Protein AF-A0A960T4T6-F1 (afdb_monomer)

Secondary structure (DSSP, 8-state):
--TTS---SSSS---TT-S---TTS--SSSSSSEEEEEEE-PPPTT-----TT-STT-EEEES--TTS-TTTT-TT--EEE-TT---TTEEE-------

Mean predicted aligned error: 2.86 Å

Structure (mmCIF, N/CA/C/O backbone):
data_AF-A0A960T4T6-F1
#
_entry.id   AF-A0A960T4T6-F1
#
loop_
_atom_site.group_PDB
_atom_site.id
_atom_site.type_symbol
_atom_site.label_atom_id
_atom_site.label_alt_id
_atom_site.label_comp_id
_atom_site.label_asym_id
_atom_site.label_entity_id
_atom_site.label_seq_id
_atom_site.pdbx_PDB_ins_code
_atom_site.Cartn_x
_atom_site.Cartn_y
_atom_site.Cartn_z
_atom_site.occupancy
_atom_site.B_iso_or_equiv
_atom_site.auth_seq_id
_atom_site.auth_comp_id
_atom_site.auth_asym_id
_atom_site.auth_atom_id
_atom_site.pdbx_PDB_model_num
ATOM 1 N N . ILE A 1 1 ? 13.904 -8.651 3.480 1.00 76.19 1 ILE A N 1
ATOM 2 C CA . ILE A 1 1 ? 13.275 -8.830 2.147 1.00 76.19 1 ILE A CA 1
ATOM 3 C C . ILE A 1 1 ? 14.360 -8.603 1.109 1.00 76.19 1 ILE A C 1
ATOM 5 O O . ILE A 1 1 ? 15.182 -7.726 1.325 1.00 76.19 1 ILE A O 1
ATOM 9 N N . SER A 1 2 ? 14.441 -9.445 0.081 1.00 86.69 2 SER A N 1
ATOM 10 C CA . SER A 1 2 ? 15.518 -9.408 -0.919 1.00 86.69 2 SER A CA 1
ATOM 11 C C . SER A 1 2 ? 15.105 -8.589 -2.145 1.00 86.69 2 SER A C 1
ATOM 13 O O . SER A 1 2 ? 13.958 -8.696 -2.574 1.00 86.69 2 SER A O 1
ATOM 15 N N . ARG A 1 3 ? 16.044 -7.843 -2.749 1.00 88.44 3 ARG A N 1
ATOM 16 C CA . ARG A 1 3 ? 15.837 -7.111 -4.019 1.00 88.44 3 ARG A CA 1
ATOM 17 C C . ARG A 1 3 ? 15.594 -8.030 -5.223 1.00 88.44 3 ARG A C 1
ATOM 19 O O . ARG A 1 3 ? 15.178 -7.551 -6.266 1.00 88.44 3 ARG A O 1
ATOM 26 N N . TYR A 1 4 ? 15.810 -9.338 -5.073 1.00 92.56 4 TYR A N 1
ATOM 27 C CA . TYR A 1 4 ? 15.409 -10.339 -6.069 1.00 92.56 4 TYR A CA 1
ATOM 28 C C . TYR A 1 4 ? 13.893 -10.573 -6.127 1.00 92.56 4 TYR A C 1
ATOM 30 O O . TYR A 1 4 ? 13.420 -11.193 -7.071 1.00 92.56 4 TYR A O 1
ATOM 38 N N . HIS A 1 5 ? 13.133 -10.098 -5.136 1.00 94.06 5 HIS A N 1
ATOM 39 C CA . HIS A 1 5 ? 11.687 -10.325 -5.051 1.00 94.06 5 HIS A CA 1
ATOM 40 C C . HIS A 1 5 ? 10.848 -9.050 -5.203 1.00 94.06 5 HIS A C 1
ATOM 42 O O . HIS A 1 5 ? 9.628 -9.155 -5.245 1.00 94.06 5 HIS A O 1
ATOM 48 N N . ALA A 1 6 ? 11.467 -7.865 -5.230 1.00 97.00 6 ALA A N 1
ATOM 49 C CA . ALA A 1 6 ? 10.760 -6.587 -5.314 1.00 97.00 6 ALA A CA 1
ATOM 50 C C . ALA A 1 6 ? 11.696 -5.406 -5.596 1.00 97.00 6 ALA A C 1
ATOM 52 O O . ALA A 1 6 ? 12.853 -5.404 -5.155 1.00 97.00 6 ALA A O 1
ATOM 53 N N . ASN A 1 7 ? 11.155 -4.339 -6.198 1.00 96.88 7 ASN A N 1
ATOM 54 C CA . ASN A 1 7 ? 11.783 -3.018 -6.207 1.00 96.88 7 ASN A CA 1
ATOM 55 C C . ASN A 1 7 ? 11.330 -2.177 -4.998 1.00 96.88 7 ASN A C 1
ATOM 57 O O . ASN A 1 7 ? 10.154 -1.878 -4.811 1.00 96.88 7 ASN A O 1
ATOM 61 N N . TYR A 1 8 ? 12.300 -1.745 -4.201 1.00 96.44 8 TYR A N 1
ATOM 62 C CA . TYR A 1 8 ? 12.178 -0.784 -3.100 1.00 96.44 8 TYR A CA 1
ATOM 63 C C . TYR A 1 8 ? 13.474 0.035 -3.051 1.00 96.44 8 TYR A C 1
ATOM 65 O O . TYR A 1 8 ? 14.474 -0.402 -3.622 1.00 96.44 8 TYR A O 1
ATOM 73 N N . ALA A 1 9 ? 13.500 1.201 -2.408 1.00 96.50 9 ALA A N 1
ATOM 74 C CA . ALA A 1 9 ? 14.624 2.145 -2.431 1.00 96.50 9 ALA A CA 1
ATOM 75 C C . ALA A 1 9 ? 15.235 2.259 -3.845 1.00 96.50 9 ALA A C 1
ATOM 77 O O . ALA A 1 9 ? 16.388 1.880 -4.082 1.00 96.50 9 ALA A O 1
ATOM 78 N N . SER A 1 10 ? 14.378 2.652 -4.782 1.00 95.94 10 SER A N 1
ATOM 79 C CA . SER A 1 10 ? 14.582 2.774 -6.224 1.00 95.94 10 SER A CA 1
ATOM 80 C C . SER A 1 10 ? 14.054 4.141 -6.696 1.00 95.94 10 SER A C 1
ATOM 82 O O . SER A 1 10 ? 13.661 4.970 -5.878 1.00 95.94 10 SER A O 1
ATOM 84 N N . THR A 1 11 ? 14.061 4.400 -8.003 1.00 96.19 11 THR A N 1
ATOM 85 C CA . THR A 1 11 ? 13.678 5.694 -8.602 1.00 96.19 11 THR A CA 1
ATOM 86 C C . THR A 1 11 ? 12.327 5.674 -9.315 1.00 96.19 11 THR A C 1
ATOM 88 O O . THR A 1 11 ? 11.855 6.724 -9.744 1.00 96.19 11 THR A O 1
ATOM 91 N N . GLY A 1 12 ? 11.694 4.507 -9.443 1.00 97.75 12 GLY A N 1
ATOM 92 C CA . GLY A 1 12 ? 10.402 4.380 -10.102 1.00 97.75 12 GLY A CA 1
ATOM 93 C C . GLY A 1 12 ? 9.808 2.982 -10.009 1.00 97.75 12 GLY A C 1
ATOM 94 O O . GLY A 1 12 ? 10.385 2.064 -9.413 1.00 97.75 12 GLY A O 1
ATOM 95 N N . THR A 1 13 ? 8.632 2.837 -10.610 1.00 98.38 13 THR A N 1
ATOM 96 C CA . THR A 1 13 ? 7.964 1.548 -10.778 1.00 98.38 13 THR A CA 1
ATOM 97 C C . THR A 1 13 ? 8.744 0.640 -11.726 1.00 98.38 13 THR A C 1
ATOM 99 O O . THR A 1 13 ? 9.594 1.080 -12.503 1.00 98.38 13 THR A O 1
ATOM 102 N N . THR A 1 14 ? 8.446 -0.652 -11.659 1.00 98.19 14 THR A N 1
ATOM 103 C CA . THR A 1 14 ? 8.878 -1.630 -12.666 1.00 98.19 14 THR A CA 1
ATOM 104 C C . THR A 1 14 ? 7.660 -2.142 -13.429 1.00 98.19 14 THR A C 1
ATOM 106 O O . THR A 1 14 ? 6.520 -1.909 -13.013 1.00 98.19 14 THR A O 1
ATOM 109 N N . ALA A 1 15 ? 7.884 -2.812 -14.563 1.00 98.38 15 ALA A N 1
ATOM 110 C CA . ALA A 1 15 ? 6.809 -3.522 -15.248 1.00 98.38 15 ALA A CA 1
ATOM 111 C C . ALA A 1 15 ? 6.170 -4.545 -14.293 1.00 98.38 15 ALA A C 1
ATOM 113 O O . ALA A 1 15 ? 6.869 -5.170 -13.496 1.00 98.38 15 ALA A O 1
ATOM 114 N N . VAL A 1 16 ? 4.850 -4.715 -14.373 1.00 98.06 16 VAL A N 1
ATOM 115 C CA . VAL A 1 16 ? 4.149 -5.716 -13.556 1.00 98.06 16 VAL A CA 1
ATOM 116 C C . VAL A 1 16 ? 4.729 -7.107 -13.808 1.00 98.06 16 VAL A C 1
ATOM 118 O O . VAL A 1 16 ? 5.074 -7.441 -14.943 1.00 98.06 16 VAL A O 1
ATOM 121 N N . MET A 1 17 ? 4.832 -7.913 -12.750 1.00 97.94 17 MET A N 1
ATOM 122 C CA . MET A 1 17 ? 5.413 -9.262 -12.787 1.00 97.94 17 MET A CA 1
ATOM 123 C C . MET A 1 17 ? 6.906 -9.309 -13.166 1.00 97.94 17 MET A C 1
ATOM 125 O O . MET A 1 17 ? 7.406 -10.361 -13.561 1.00 97.94 17 MET A O 1
ATOM 129 N N . ALA A 1 18 ? 7.648 -8.205 -13.009 1.00 98.00 18 ALA A N 1
ATOM 130 C CA . ALA A 1 18 ? 9.106 -8.196 -13.192 1.00 98.00 18 ALA A CA 1
ATOM 131 C C . ALA A 1 18 ? 9.852 -9.065 -12.160 1.00 98.00 18 ALA A C 1
ATOM 133 O O . ALA A 1 18 ? 10.998 -9.455 -12.388 1.00 98.00 18 ALA A O 1
ATOM 134 N N . TYR A 1 19 ? 9.205 -9.369 -11.033 1.00 97.25 19 TYR A N 1
ATOM 135 C CA . TYR A 1 19 ? 9.733 -10.206 -9.961 1.00 97.25 19 TYR A CA 1
ATOM 136 C C . TYR A 1 19 ? 8.938 -11.516 -9.820 1.00 97.25 19 TYR A C 1
ATOM 138 O O . TYR A 1 19 ? 7.754 -11.557 -10.180 1.00 97.25 19 TYR A O 1
ATOM 146 N N . PRO A 1 20 ? 9.556 -12.588 -9.279 1.00 97.88 20 PRO A N 1
ATOM 147 C CA . PRO A 1 20 ? 8.883 -13.869 -9.076 1.00 97.88 20 PRO A CA 1
ATOM 148 C C . PRO A 1 20 ? 7.615 -13.750 -8.222 1.00 97.88 20 PRO A C 1
ATOM 150 O O . PRO A 1 20 ? 7.562 -12.964 -7.275 1.00 97.88 20 PRO A O 1
ATOM 153 N N . ALA A 1 21 ? 6.616 -14.577 -8.528 1.00 98.06 21 ALA A N 1
ATOM 154 C CA . ALA A 1 21 ? 5.421 -14.701 -7.703 1.00 98.06 21 ALA A CA 1
ATOM 155 C C . ALA A 1 21 ? 5.736 -15.296 -6.322 1.00 98.06 21 ALA A C 1
ATOM 157 O O . ALA A 1 21 ? 6.693 -16.057 -6.150 1.00 98.06 21 ALA A O 1
ATOM 158 N N . ASN A 1 22 ? 4.876 -15.011 -5.343 1.00 95.56 22 ASN A N 1
ATOM 159 C CA . ASN A 1 22 ? 4.855 -15.759 -4.088 1.00 95.56 22 ASN A CA 1
ATOM 160 C C . ASN A 1 22 ? 4.260 -17.175 -4.281 1.00 95.56 22 ASN A C 1
ATOM 162 O O . ASN A 1 22 ? 3.818 -17.547 -5.367 1.00 95.56 22 ASN A O 1
ATOM 166 N N . SER A 1 23 ? 4.198 -17.967 -3.206 1.00 97.00 23 SER A N 1
ATOM 167 C CA . SER A 1 23 ? 3.664 -19.342 -3.232 1.00 97.00 23 SER A CA 1
ATOM 168 C C . SER A 1 23 ? 2.185 -19.457 -3.627 1.00 97.00 23 SER A C 1
ATOM 170 O O . SER A 1 23 ? 1.713 -20.563 -3.872 1.00 97.00 23 SER A O 1
ATOM 172 N N . GLN A 1 24 ? 1.452 -18.343 -3.695 1.00 96.81 24 GLN A N 1
ATOM 173 C CA . GLN A 1 24 ? 0.057 -18.277 -4.136 1.00 96.81 24 GLN A CA 1
ATOM 174 C C . GLN A 1 24 ? -0.083 -17.777 -5.583 1.00 96.81 24 GLN A C 1
ATOM 176 O O . GLN A 1 24 ? -1.197 -17.516 -6.030 1.00 96.81 24 GLN A O 1
ATOM 181 N N . GLY A 1 25 ? 1.024 -17.608 -6.316 1.00 97.62 25 GLY A N 1
ATOM 182 C CA . GLY A 1 25 ? 1.000 -17.094 -7.687 1.00 97.62 25 GLY A CA 1
ATOM 183 C C . GLY A 1 25 ? 0.774 -15.581 -7.782 1.00 97.62 25 GLY A C 1
ATOM 184 O O . GLY A 1 25 ? 0.461 -15.079 -8.858 1.00 97.62 25 GLY A O 1
ATOM 185 N N . LEU A 1 26 ? 0.922 -14.837 -6.679 1.00 97.50 26 LEU A N 1
ATOM 186 C CA . LEU A 1 26 ? 0.735 -13.386 -6.663 1.00 97.50 26 LEU A CA 1
ATOM 187 C C . LEU A 1 26 ? 2.066 -12.658 -6.868 1.00 97.50 26 LEU A C 1
ATOM 189 O O . LEU A 1 26 ? 3.035 -12.905 -6.145 1.00 97.50 26 LEU A O 1
ATOM 193 N N . HIS A 1 27 ? 2.082 -11.721 -7.813 1.00 98.06 27 HIS A N 1
ATOM 194 C CA . HIS A 1 27 ? 3.209 -10.831 -8.091 1.00 98.06 27 HIS A CA 1
ATOM 195 C C . HIS A 1 27 ? 3.019 -9.459 -7.441 1.00 98.06 27 HIS A C 1
ATOM 197 O O . HIS A 1 27 ? 1.888 -9.036 -7.182 1.00 98.06 27 HIS A O 1
ATOM 203 N N . ASP A 1 28 ? 4.137 -8.764 -7.217 1.00 97.62 28 ASP A N 1
ATOM 204 C CA . ASP A 1 28 ? 4.183 -7.367 -6.765 1.00 97.62 28 ASP A CA 1
ATOM 205 C C . ASP A 1 28 ? 3.447 -7.112 -5.435 1.00 97.62 28 ASP A C 1
ATOM 207 O O . ASP A 1 28 ? 3.059 -5.994 -5.130 1.00 97.62 28 ASP A O 1
ATOM 211 N N . MET A 1 29 ? 3.291 -8.148 -4.599 1.00 97.31 29 MET A N 1
ATOM 212 C CA . MET A 1 29 ? 2.699 -8.026 -3.254 1.00 97.31 29 MET A CA 1
ATOM 213 C C . MET A 1 29 ? 3.592 -7.246 -2.275 1.00 97.31 29 MET A C 1
ATOM 215 O O . MET A 1 29 ? 3.174 -6.939 -1.155 1.00 97.31 29 MET A O 1
ATOM 219 N N . ILE A 1 30 ? 4.840 -6.991 -2.674 1.00 97.12 30 ILE A N 1
ATOM 220 C CA . ILE A 1 30 ? 5.818 -6.182 -1.962 1.00 97.12 30 ILE A CA 1
ATOM 221 C C . ILE A 1 30 ? 6.569 -5.277 -2.946 1.00 97.12 30 ILE A C 1
ATOM 223 O O . ILE A 1 30 ? 6.933 -5.714 -4.035 1.00 97.12 30 ILE A O 1
ATOM 227 N N . GLY A 1 31 ? 6.859 -4.040 -2.544 1.00 97.69 31 GLY A N 1
ATOM 228 C CA . GLY A 1 31 ? 7.506 -3.050 -3.405 1.00 97.69 31 GLY A CA 1
ATOM 229 C C . GLY A 1 31 ? 6.583 -2.520 -4.502 1.00 97.69 31 GLY A C 1
ATOM 230 O O . GLY A 1 31 ? 5.370 -2.519 -4.355 1.00 97.69 31 GLY A O 1
ATOM 231 N N . ASN A 1 32 ? 7.172 -2.024 -5.589 1.00 98.38 32 ASN A N 1
ATOM 232 C CA . ASN A 1 32 ? 6.490 -1.345 -6.690 1.00 98.38 32 ASN A CA 1
ATOM 233 C C . ASN A 1 32 ? 5.625 -0.165 -6.217 1.00 98.38 32 ASN A C 1
ATOM 235 O O . ASN A 1 32 ? 6.148 0.940 -6.085 1.00 98.38 32 ASN A O 1
ATOM 239 N N . VAL A 1 33 ? 4.356 -0.371 -5.882 1.00 98.56 33 VAL A N 1
ATOM 240 C CA . VAL A 1 33 ? 3.474 0.665 -5.330 1.00 98.56 33 VAL A CA 1
ATOM 241 C C . VAL A 1 33 ? 2.772 0.162 -4.079 1.00 98.56 33 VAL A C 1
ATOM 243 O O . VAL A 1 33 ? 2.449 -1.014 -3.960 1.00 98.56 33 VAL A O 1
ATOM 246 N N . TRP A 1 34 ? 2.464 1.086 -3.174 1.00 98.56 34 TRP A N 1
ATOM 247 C CA . TRP A 1 34 ? 1.530 0.822 -2.093 1.00 98.56 34 TRP A CA 1
ATOM 248 C C . TRP A 1 34 ? 0.167 0.502 -2.701 1.00 98.56 34 TRP A C 1
ATOM 250 O O . TRP A 1 34 ? -0.285 1.221 -3.588 1.00 98.56 34 TRP A O 1
ATOM 260 N N . GLU A 1 35 ? -0.518 -0.517 -2.201 1.00 98.44 35 GLU A N 1
ATOM 261 C CA . GLU A 1 35 ? -1.853 -0.877 -2.681 1.00 98.44 35 GLU A CA 1
ATOM 262 C C . GLU A 1 35 ? -2.920 -0.416 -1.683 1.00 98.44 35 GLU A C 1
ATOM 264 O O . GLU A 1 35 ? -2.845 -0.733 -0.488 1.00 98.44 35 GLU A O 1
ATOM 269 N N . TRP A 1 36 ? -3.907 0.346 -2.168 1.00 98.31 36 TRP A N 1
ATOM 270 C CA . TRP A 1 36 ? -5.101 0.709 -1.403 1.00 98.31 36 TRP A CA 1
ATOM 271 C C . TRP A 1 36 ? -5.876 -0.516 -0.920 1.00 98.31 36 TRP A C 1
ATOM 273 O O . TRP A 1 36 ? -6.023 -1.505 -1.635 1.00 98.31 36 TRP A O 1
ATOM 283 N N . THR A 1 37 ? -6.434 -0.407 0.285 1.00 98.19 37 THR A N 1
ATOM 284 C CA . THR A 1 37 ? -7.409 -1.357 0.829 1.00 98.19 37 THR A CA 1
ATOM 285 C C . THR A 1 37 ? -8.644 -0.606 1.311 1.00 98.19 37 THR A C 1
ATOM 287 O O . THR A 1 37 ? -8.560 0.567 1.680 1.00 98.19 37 THR A O 1
ATOM 290 N N . ASP A 1 38 ? -9.777 -1.299 1.401 1.00 96.94 38 ASP A N 1
ATOM 291 C CA . ASP A 1 38 ? -11.000 -0.733 1.978 1.00 96.94 38 ASP A CA 1
ATOM 292 C C . ASP A 1 38 ? -10.977 -0.705 3.522 1.00 96.94 38 ASP A C 1
ATOM 294 O O . ASP A 1 38 ? -11.946 -0.359 4.181 1.00 96.94 38 ASP A O 1
ATOM 298 N N . SER A 1 39 ? -9.864 -1.038 4.177 1.00 97.94 39 SER A N 1
ATOM 299 C CA . SER A 1 39 ? -9.795 -0.962 5.641 1.00 97.94 39 SER A CA 1
ATOM 300 C C . SER A 1 39 ? -9.480 0.456 6.117 1.00 97.94 39 SER A C 1
ATOM 302 O O . SER A 1 39 ? -8.500 1.064 5.684 1.00 97.94 39 SER A O 1
ATOM 304 N N . TRP A 1 40 ? -10.249 0.968 7.080 1.00 98.25 40 TRP A N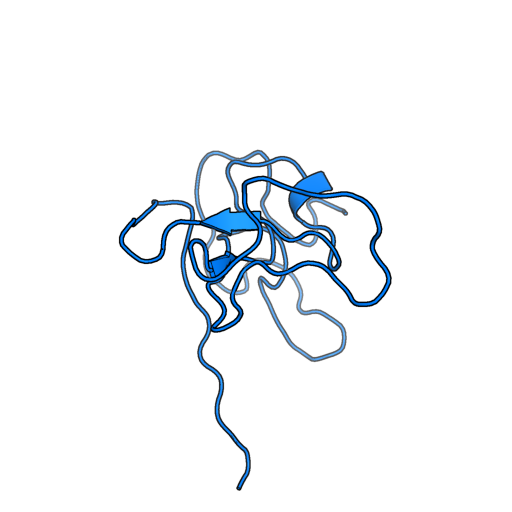 1
ATOM 305 C CA . TRP A 1 40 ? -9.834 2.131 7.869 1.00 98.25 40 TRP A CA 1
ATOM 306 C C . TRP A 1 40 ? -8.588 1.806 8.706 1.00 98.25 40 TRP A C 1
ATOM 308 O O . TRP A 1 40 ? -8.367 0.669 9.143 1.00 98.25 40 TRP A O 1
ATOM 318 N N . TYR A 1 41 ? -7.743 2.806 8.950 1.00 98.19 41 TYR A N 1
ATOM 319 C CA . TYR A 1 41 ? -6.567 2.662 9.797 1.00 98.19 41 TYR A CA 1
ATOM 320 C C . TYR A 1 41 ? -6.988 2.648 11.269 1.00 98.19 41 TYR A C 1
ATOM 322 O O . TYR A 1 41 ? -6.963 3.656 11.962 1.00 98.19 41 TYR A O 1
ATOM 330 N N . LEU A 1 42 ? -7.411 1.481 11.750 1.00 97.62 42 LEU A N 1
ATOM 331 C CA . LEU A 1 42 ? -7.799 1.255 13.144 1.00 97.62 42 LEU A CA 1
ATOM 332 C C . LEU A 1 42 ? -6.704 0.513 13.921 1.00 97.62 42 LEU A C 1
ATOM 334 O O . LEU A 1 42 ? -5.812 -0.114 13.325 1.00 97.62 42 LEU A O 1
ATOM 338 N N . SER A 1 43 ? -6.777 0.575 15.252 1.00 97.00 43 SER A N 1
ATOM 339 C CA . SER A 1 43 ? -5.946 -0.248 16.130 1.00 97.00 43 SER A CA 1
ATOM 340 C C . SER A 1 43 ? -6.297 -1.727 15.960 1.00 97.00 43 SER A C 1
ATOM 342 O O . SER A 1 43 ? -7.435 -2.090 15.670 1.00 97.00 43 SER A O 1
ATOM 344 N N . TYR A 1 44 ? -5.307 -2.601 16.137 1.00 95.06 44 TYR A N 1
ATOM 345 C CA . TYR A 1 44 ? -5.596 -4.023 16.288 1.00 95.06 44 TYR A CA 1
ATOM 346 C C . TYR A 1 44 ? -6.266 -4.290 17.646 1.00 95.06 44 TYR A C 1
ATOM 348 O O . TYR A 1 44 ? -5.958 -3.578 18.611 1.00 95.06 44 TYR A O 1
ATOM 356 N N . PRO A 1 45 ? -7.127 -5.320 17.751 1.00 95.75 45 PRO A N 1
ATOM 357 C CA . PRO A 1 45 ? -7.709 -5.731 19.024 1.00 95.75 45 PRO A CA 1
ATOM 358 C C . PRO A 1 45 ? -6.637 -5.927 20.102 1.00 95.75 45 PRO A C 1
ATOM 360 O O . PRO A 1 45 ? -5.616 -6.571 19.864 1.00 95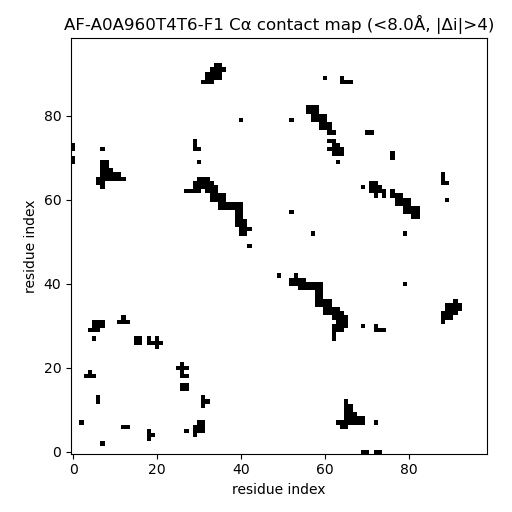.75 45 PRO A O 1
ATOM 363 N N . GLY A 1 46 ? -6.856 -5.340 21.279 1.00 95.56 46 GLY A N 1
ATOM 364 C CA . GLY A 1 46 ? -5.936 -5.441 22.415 1.00 95.56 46 GLY A CA 1
ATOM 365 C C . GLY A 1 46 ? -4.686 -4.556 22.344 1.00 95.56 46 GLY A C 1
ATOM 366 O O . GLY A 1 46 ? -3.869 -4.626 23.256 1.00 95.56 46 GLY A O 1
ATOM 367 N N . ASN A 1 47 ? -4.511 -3.710 21.319 1.00 94.94 47 ASN A N 1
ATOM 368 C CA . ASN A 1 47 ? -3.401 -2.754 21.288 1.00 94.94 47 ASN A CA 1
ATOM 369 C C . ASN A 1 47 ? -3.657 -1.586 22.267 1.00 94.94 47 ASN A C 1
ATOM 371 O O . ASN A 1 47 ? -4.560 -0.786 22.011 1.00 94.94 47 ASN A O 1
ATOM 375 N N . PRO A 1 48 ? -2.855 -1.426 23.339 1.00 94.00 48 PRO A N 1
ATOM 376 C CA . PRO A 1 48 ? -3.065 -0.364 24.321 1.00 94.00 48 PRO A CA 1
ATOM 377 C C . PRO A 1 48 ? -2.484 0.986 23.878 1.00 94.00 48 PRO A C 1
ATOM 379 O O . PRO A 1 48 ? -2.720 2.001 24.529 1.00 94.00 48 PRO A O 1
ATOM 382 N N . LYS A 1 49 ? -1.675 1.016 22.810 1.00 95.50 49 LYS A N 1
ATOM 383 C CA . LYS A 1 49 ? -0.966 2.224 22.380 1.00 95.50 49 LYS A CA 1
ATOM 384 C C . LYS A 1 49 ? -1.873 3.069 21.485 1.00 95.50 49 LYS A C 1
ATOM 386 O O . LYS A 1 49 ? -2.231 2.590 20.407 1.00 95.50 49 LYS A O 1
ATOM 391 N N . PRO A 1 50 ? -2.213 4.312 21.865 1.00 93.88 50 PRO A N 1
ATOM 392 C CA . PRO A 1 50 ? -2.990 5.193 21.006 1.00 93.88 50 PRO A CA 1
ATOM 393 C C . PRO A 1 50 ? -2.154 5.677 19.815 1.00 93.88 50 PRO A C 1
ATOM 395 O O . PRO A 1 50 ? -0.925 5.722 19.860 1.00 93.88 50 PRO A O 1
ATOM 398 N N . SER A 1 51 ? -2.835 6.083 18.747 1.00 94.94 51 SER A N 1
ATOM 399 C CA . SER A 1 51 ? -2.232 6.776 17.610 1.00 94.94 51 SER A CA 1
ATOM 400 C C . SER A 1 51 ? -3.183 7.869 17.133 1.00 94.94 51 SER A C 1
ATOM 402 O O . SER A 1 51 ? -4.378 7.597 17.004 1.00 94.94 51 SER A O 1
ATOM 404 N N . PRO A 1 52 ? -2.688 9.077 16.808 1.00 95.00 52 PRO A N 1
ATOM 405 C CA . PRO A 1 52 ? -3.524 10.130 16.229 1.00 95.00 52 PRO A CA 1
ATOM 406 C C . PRO A 1 52 ? -4.066 9.767 14.837 1.00 95.00 52 PRO A C 1
ATOM 408 O O . PRO A 1 52 ? -5.003 10.404 14.357 1.00 95.00 52 PRO A O 1
ATOM 411 N N . HIS A 1 53 ? -3.491 8.748 14.188 1.00 95.06 53 HIS A N 1
ATOM 412 C CA . HIS A 1 53 ? -3.953 8.246 12.897 1.00 95.06 53 HIS A CA 1
ATOM 413 C C . HIS A 1 53 ? -5.094 7.233 13.019 1.00 95.06 53 HIS A C 1
ATOM 415 O O . HIS A 1 53 ? -5.702 6.911 12.002 1.00 95.06 53 HIS A O 1
ATOM 421 N N . PHE A 1 54 ? -5.392 6.727 14.225 1.00 97.12 54 PHE A N 1
ATOM 422 C CA . PHE A 1 54 ? -6.506 5.800 14.397 1.00 97.12 54 PHE A CA 1
ATOM 423 C C . PHE A 1 54 ? 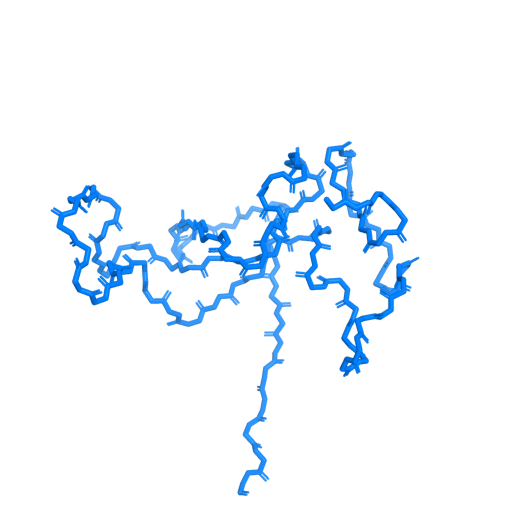-7.863 6.483 14.204 1.00 97.12 54 PHE A C 1
ATOM 425 O O . PH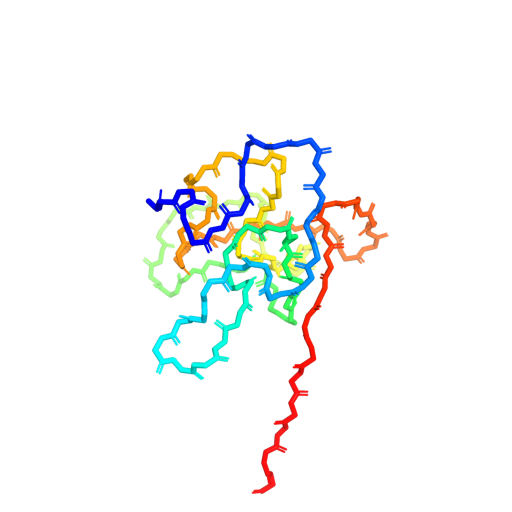E A 1 54 ? -8.077 7.619 14.632 1.00 97.12 54 PHE A O 1
ATOM 432 N N . GLY A 1 55 ? -8.781 5.753 13.570 1.00 96.44 55 GLY A N 1
ATOM 433 C CA . GLY A 1 55 ? -10.152 6.173 13.282 1.00 96.44 55 GLY A CA 1
ATOM 434 C C . GLY A 1 55 ? -10.464 6.163 11.786 1.00 96.44 55 GLY A C 1
ATOM 435 O O . GLY A 1 55 ? -9.634 5.794 10.955 1.00 96.44 55 GLY A O 1
ATOM 436 N N . GLU A 1 56 ? -11.665 6.608 11.433 1.00 97.31 56 GLU A N 1
ATOM 437 C CA . GLU A 1 56 ? -12.155 6.669 10.048 1.00 97.31 56 GLU A CA 1
ATOM 438 C C . GLU A 1 56 ? -11.659 7.929 9.322 1.00 97.31 56 GLU A C 1
ATOM 440 O O . GLU A 1 56 ? -12.428 8.738 8.816 1.00 97.31 56 GLU A O 1
ATOM 445 N N . LYS A 1 57 ? -10.340 8.144 9.352 1.00 97.00 57 LYS A N 1
ATOM 446 C CA . LYS A 1 57 ? -9.669 9.321 8.763 1.00 97.00 57 LYS A CA 1
ATOM 447 C C . LYS A 1 57 ? -8.688 8.948 7.658 1.00 97.00 57 LYS A C 1
ATOM 449 O O . LYS A 1 57 ? -8.481 9.707 6.720 1.00 97.00 57 LYS A O 1
ATOM 454 N N . TYR A 1 58 ? -8.059 7.784 7.791 1.00 98.31 58 TYR A N 1
ATOM 455 C CA . TYR A 1 58 ? -7.051 7.280 6.868 1.00 98.31 58 TYR A CA 1
ATOM 456 C C . TYR A 1 58 ? -7.418 5.862 6.462 1.00 98.31 58 TYR A C 1
ATOM 458 O O . TYR A 1 58 ? -7.816 5.062 7.311 1.00 98.31 58 TYR A O 1
ATOM 466 N N . ARG A 1 59 ? -7.247 5.523 5.187 1.00 98.19 59 ARG A N 1
ATOM 467 C CA . ARG A 1 59 ? -7.346 4.138 4.719 1.00 98.19 59 ARG A CA 1
ATOM 468 C C . ARG A 1 59 ? -5.974 3.479 4.771 1.00 98.19 59 ARG A C 1
ATOM 470 O O . ARG A 1 59 ? -4.932 4.129 4.643 1.00 98.19 59 ARG A O 1
ATOM 477 N N . VAL A 1 60 ? -5.982 2.175 5.011 1.00 98.38 60 VAL A N 1
ATOM 478 C CA . VAL A 1 60 ? -4.777 1.354 5.059 1.00 98.38 60 VAL A CA 1
ATOM 479 C C . VAL A 1 60 ? -4.247 1.165 3.637 1.00 98.38 60 VAL A C 1
ATOM 481 O O . VAL A 1 60 ? -4.999 0.764 2.746 1.00 98.38 60 VAL A O 1
ATOM 484 N N . VAL A 1 61 ? -2.941 1.370 3.455 1.00 98.31 61 VAL A N 1
ATOM 485 C CA . VAL A 1 61 ? -2.205 0.911 2.266 1.00 98.31 61 VAL A CA 1
ATOM 486 C C . VAL A 1 61 ? -1.137 -0.116 2.654 1.00 98.31 61 VAL A C 1
ATOM 488 O O . VAL A 1 61 ? -0.613 -0.094 3.779 1.00 98.31 61 VAL A O 1
ATOM 491 N N . ARG A 1 62 ? -0.851 -1.064 1.754 1.00 98.44 62 ARG A N 1
ATOM 492 C CA . ARG A 1 62 ? -0.011 -2.252 2.027 1.00 98.44 62 ARG A CA 1
ATOM 493 C C . ARG A 1 62 ? 1.036 -2.487 0.935 1.00 98.44 62 ARG A C 1
ATOM 495 O O . ARG A 1 62 ? 0.933 -1.915 -0.140 1.00 98.44 62 ARG A O 1
ATOM 502 N N . GLY A 1 63 ? 2.046 -3.305 1.237 1.00 97.75 63 GLY A N 1
ATOM 503 C CA . GLY A 1 63 ? 3.040 -3.790 0.266 1.00 97.75 63 GLY A CA 1
ATOM 504 C C . GLY A 1 63 ? 4.354 -3.001 0.199 1.00 97.75 63 GLY A C 1
ATOM 505 O O . GLY A 1 63 ? 5.388 -3.568 -0.138 1.00 97.75 63 GLY A O 1
ATOM 506 N N . GLY A 1 64 ? 4.381 -1.734 0.605 1.00 98.00 64 GLY A N 1
ATOM 507 C CA . GLY A 1 64 ? 5.533 -0.866 0.348 1.00 98.00 64 GLY A CA 1
ATOM 508 C C . GLY A 1 64 ? 5.464 -0.254 -1.047 1.00 98.00 64 GLY A C 1
ATOM 509 O O . GLY A 1 64 ? 4.574 -0.567 -1.818 1.00 98.00 64 GLY A O 1
ATOM 510 N N . ALA A 1 65 ? 6.401 0.631 -1.377 1.00 98.12 65 ALA A N 1
ATOM 511 C CA . ALA A 1 65 ? 6.531 1.166 -2.729 1.00 98.12 65 ALA A CA 1
ATOM 512 C C . ALA A 1 65 ? 7.999 1.400 -3.075 1.00 98.12 65 ALA A C 1
ATOM 514 O O . ALA A 1 65 ? 8.856 1.448 -2.189 1.00 98.12 65 ALA A O 1
ATOM 515 N N . TRP A 1 66 ? 8.267 1.615 -4.360 1.00 97.94 66 TRP A N 1
ATOM 516 C CA . TRP A 1 66 ? 9.600 1.766 -4.934 1.00 97.94 66 TRP A CA 1
ATOM 517 C C . TRP A 1 66 ? 10.467 2.815 -4.232 1.00 97.94 66 TRP A C 1
ATOM 519 O O . TRP A 1 66 ? 11.679 2.650 -4.168 1.00 97.94 66 TRP A O 1
ATOM 529 N N . MET A 1 67 ? 9.863 3.871 -3.682 1.00 97.81 67 MET A N 1
ATOM 530 C CA . MET A 1 67 ? 10.576 4.978 -3.035 1.00 97.81 67 MET A CA 1
ATOM 531 C C . MET A 1 67 ? 11.074 4.638 -1.621 1.00 97.81 67 MET A C 1
ATOM 533 O O . MET A 1 67 ? 12.029 5.243 -1.141 1.00 97.81 67 MET A O 1
ATOM 537 N N . TYR A 1 68 ? 10.442 3.680 -0.943 1.00 96.56 68 TYR A N 1
ATOM 538 C CA . TYR A 1 68 ? 10.695 3.383 0.469 1.00 96.56 68 TYR A CA 1
ATOM 539 C C . TYR A 1 68 ? 11.670 2.225 0.626 1.00 96.56 68 TYR A C 1
ATOM 541 O O . TYR A 1 68 ? 11.825 1.414 -0.279 1.00 96.56 68 TYR A O 1
ATOM 549 N N . ASP A 1 69 ? 12.329 2.114 1.776 1.00 96.06 69 ASP A N 1
ATOM 550 C CA . ASP A 1 69 ? 13.199 0.973 2.052 1.00 96.06 69 ASP A CA 1
ATOM 551 C C . ASP A 1 69 ? 12.422 -0.350 2.241 1.00 96.06 69 ASP A C 1
ATOM 553 O O . ASP A 1 69 ? 11.193 -0.402 2.343 1.00 96.06 69 ASP A O 1
ATOM 557 N N . GLY A 1 70 ? 13.167 -1.452 2.337 1.00 95.44 70 GLY A N 1
ATOM 558 C CA . GLY A 1 70 ? 12.593 -2.788 2.490 1.00 95.44 70 GLY A CA 1
ATOM 559 C C . GLY A 1 70 ? 11.858 -3.031 3.815 1.00 95.44 70 GLY A C 1
ATOM 560 O O . GLY A 1 70 ? 11.175 -4.048 3.927 1.00 95.44 70 GLY A O 1
ATOM 561 N N . SER A 1 71 ? 11.960 -2.149 4.818 1.00 96.31 71 SER A N 1
ATOM 562 C CA . SER A 1 71 ? 11.223 -2.308 6.083 1.00 96.31 71 SER A CA 1
ATOM 563 C C . SER A 1 71 ? 9.719 -2.076 5.903 1.00 96.31 71 SER A C 1
ATOM 565 O O . SER A 1 71 ? 8.906 -2.736 6.550 1.00 96.31 71 SER A O 1
ATOM 567 N N . HIS A 1 72 ? 9.355 -1.235 4.937 1.00 97.06 72 HIS A N 1
ATOM 568 C CA . HIS A 1 72 ? 7.977 -0.934 4.557 1.00 97.06 72 HIS A CA 1
ATOM 569 C C . HIS A 1 72 ? 7.311 -2.073 3.775 1.00 97.06 72 HIS A C 1
ATOM 571 O O . HIS A 1 72 ? 6.089 -2.156 3.709 1.00 97.06 72 HIS A O 1
ATOM 577 N N . CYS A 1 73 ? 8.117 -2.972 3.207 1.00 96.44 73 CYS A N 1
ATOM 578 C CA . CYS A 1 73 ? 7.650 -4.118 2.431 1.00 96.44 73 CYS A CA 1
ATOM 579 C C . CYS A 1 73 ? 7.266 -5.320 3.312 1.00 96.44 73 CYS A C 1
ATOM 581 O O . CYS A 1 73 ? 6.915 -6.380 2.800 1.00 96.44 73 CYS A O 1
ATOM 583 N N . GLN A 1 74 ? 7.370 -5.220 4.641 1.00 95.56 74 GLN A N 1
ATOM 584 C CA . GLN A 1 74 ? 6.987 -6.327 5.515 1.00 95.56 74 GLN A CA 1
ATOM 585 C C . GLN A 1 74 ? 5.490 -6.614 5.403 1.00 95.56 74 GLN A C 1
ATOM 587 O O . GLN A 1 74 ? 4.658 -5.710 5.452 1.00 95.56 74 GLN A O 1
ATOM 592 N N . SER A 1 75 ? 5.127 -7.895 5.349 1.00 93.38 75 SER A N 1
ATOM 593 C CA . SER A 1 75 ? 3.735 -8.321 5.178 1.00 93.38 75 SER A CA 1
ATOM 594 C C . SER A 1 75 ? 2.809 -7.837 6.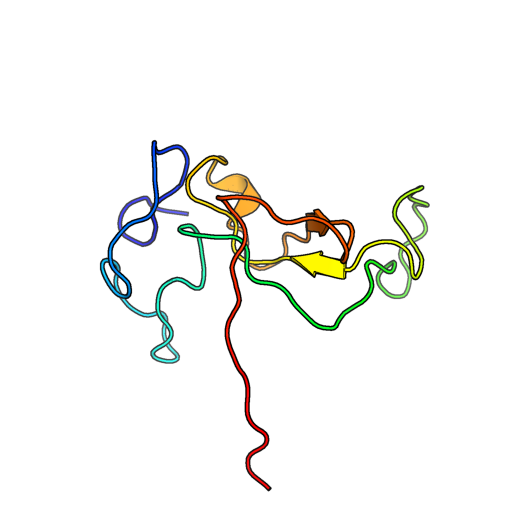301 1.00 93.38 75 SER A C 1
ATOM 596 O O . SER A 1 75 ? 1.615 -7.677 6.066 1.00 93.38 75 SER A O 1
ATOM 598 N N . ALA A 1 76 ? 3.331 -7.540 7.496 1.00 95.00 76 ALA A N 1
ATOM 599 C CA . ALA A 1 76 ? 2.573 -6.961 8.609 1.00 95.00 76 ALA A CA 1
ATOM 600 C C . ALA A 1 76 ? 2.561 -5.417 8.634 1.00 95.00 76 ALA A C 1
ATOM 602 O O . ALA A 1 76 ? 1.786 -4.830 9.391 1.00 95.00 76 ALA A O 1
ATOM 603 N N . TYR A 1 77 ? 3.392 -4.749 7.824 1.00 97.19 77 TYR A N 1
ATOM 604 C CA . TYR A 1 77 ? 3.502 -3.292 7.821 1.00 97.19 77 TYR A CA 1
ATOM 605 C C . TYR A 1 77 ? 2.221 -2.651 7.285 1.00 97.19 77 TYR A C 1
ATOM 607 O O . TYR A 1 77 ? 1.752 -2.972 6.190 1.00 97.19 77 TYR A O 1
ATOM 615 N N . ARG A 1 78 ? 1.658 -1.712 8.044 1.00 96.88 78 ARG A N 1
ATOM 616 C CA . ARG A 1 78 ? 0.482 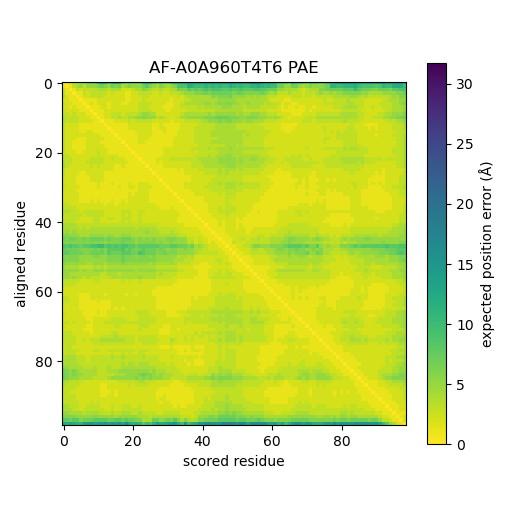-0.933 7.648 1.00 96.88 78 ARG A CA 1
ATOM 617 C C . ARG A 1 78 ? 0.872 0.529 7.565 1.00 96.88 78 ARG A C 1
ATOM 619 O O . ARG A 1 78 ? 1.343 1.079 8.555 1.00 96.88 78 ARG A O 1
ATOM 626 N N . ASN A 1 79 ? 0.629 1.143 6.414 1.00 97.00 79 ASN A N 1
ATOM 627 C CA . ASN A 1 79 ? 0.703 2.590 6.278 1.00 97.00 79 ASN A CA 1
ATOM 628 C C . ASN A 1 79 ? -0.714 3.186 6.217 1.00 97.00 79 ASN A C 1
ATOM 630 O O . ASN A 1 79 ? -1.687 2.461 5.982 1.00 97.00 79 ASN A O 1
ATOM 634 N N . ALA A 1 80 ? -0.827 4.490 6.452 1.00 96.75 80 ALA A N 1
ATOM 635 C CA . ALA A 1 80 ? -2.089 5.213 6.552 1.00 96.75 80 ALA A CA 1
ATOM 636 C C . ALA A 1 80 ? -2.078 6.419 5.605 1.00 96.75 80 ALA A C 1
ATOM 638 O O . ALA A 1 80 ? -1.272 7.328 5.787 1.00 96.75 80 ALA A O 1
ATOM 639 N N . ASN A 1 81 ? -2.991 6.451 4.632 1.00 97.19 81 ASN A N 1
ATOM 640 C CA . ASN A 1 81 ? -3.117 7.565 3.688 1.00 97.19 81 ASN A CA 1
ATOM 641 C C . ASN A 1 81 ? -4.529 8.163 3.711 1.00 97.19 81 ASN A C 1
ATOM 643 O O . ASN A 1 81 ? -5.510 7.467 3.974 1.00 97.19 81 ASN A O 1
ATOM 647 N N . GLN A 1 82 ? -4.621 9.469 3.445 1.00 97.19 82 GLN A N 1
ATOM 648 C CA . GLN A 1 82 ? -5.908 10.158 3.303 1.00 97.19 82 GLN A CA 1
ATOM 649 C C . GLN A 1 82 ? -6.581 9.686 2.010 1.00 97.19 82 GLN A C 1
ATOM 651 O O . GLN A 1 82 ? -5.915 9.721 0.970 1.00 97.19 82 GLN A O 1
ATOM 656 N N . PRO A 1 83 ? -7.848 9.241 2.050 1.00 96.31 83 PRO A N 1
ATOM 657 C CA . PRO A 1 83 ? -8.510 8.661 0.884 1.00 96.31 83 PRO A CA 1
ATOM 658 C C . PRO A 1 83 ? -8.690 9.657 -0.273 1.00 96.31 83 PRO A C 1
ATOM 660 O O . PRO A 1 83 ? -8.812 9.239 -1.419 1.00 96.31 83 PRO A O 1
ATOM 663 N N . GLU A 1 84 ? -8.647 10.964 -0.005 1.00 96.31 84 GLU A N 1
ATOM 664 C CA . GLU A 1 84 ? -8.773 12.021 -1.016 1.00 96.31 84 GLU A CA 1
ATOM 665 C C . GLU A 1 84 ? -7.448 12.350 -1.724 1.00 96.31 84 GLU A C 1
ATOM 667 O O . GLU A 1 84 ? -7.418 13.186 -2.629 1.00 96.31 84 GLU A O 1
ATOM 672 N N . ARG A 1 85 ? -6.328 11.746 -1.305 1.00 94.31 85 ARG A N 1
ATOM 673 C CA . ARG A 1 85 ? -5.001 12.046 -1.856 1.00 94.31 85 ARG A CA 1
ATOM 674 C C . ARG A 1 85 ? -4.541 10.997 -2.855 1.00 94.31 85 ARG A C 1
ATOM 676 O O . ARG A 1 85 ? -4.639 9.797 -2.619 1.00 94.31 85 ARG A O 1
ATOM 683 N N . CYS A 1 86 ? -3.896 11.478 -3.911 1.00 93.31 86 CYS A N 1
ATOM 684 C CA . CYS A 1 86 ? -3.212 10.652 -4.895 1.00 93.31 86 CYS A CA 1
ATOM 685 C C . CYS A 1 86 ? -1.700 10.847 -4.777 1.00 93.31 86 CYS A C 1
ATOM 687 O O . CYS A 1 86 ? -1.214 11.970 -4.640 1.00 93.31 86 CYS A O 1
ATOM 689 N N . TYR A 1 87 ? -0.956 9.749 -4.863 1.00 95.81 87 TYR A N 1
ATOM 690 C CA . TYR A 1 87 ? 0.501 9.747 -4.799 1.00 95.81 87 TYR A CA 1
ATOM 691 C C . TYR A 1 87 ? 1.062 8.882 -5.930 1.00 95.81 87 TYR A C 1
ATOM 693 O O . TYR A 1 87 ? 0.492 7.830 -6.212 1.00 95.81 87 TYR A O 1
ATOM 701 N N . PRO A 1 88 ? 2.212 9.239 -6.528 1.00 96.81 88 PRO A N 1
ATOM 702 C CA . PRO A 1 88 ? 2.841 8.432 -7.583 1.00 96.81 88 PRO A CA 1
ATOM 703 C C . PRO A 1 88 ? 3.362 7.072 -7.081 1.00 96.81 88 PRO A C 1
ATOM 705 O O . PRO A 1 88 ? 3.790 6.229 -7.864 1.00 96.81 88 PRO A O 1
ATOM 708 N N . THR A 1 89 ? 3.367 6.864 -5.765 1.00 97.88 89 THR A N 1
ATOM 709 C CA . THR A 1 89 ? 3.794 5.636 -5.090 1.00 97.88 89 THR A CA 1
ATOM 710 C C . THR A 1 89 ? 2.620 4.777 -4.626 1.00 97.88 89 THR A C 1
ATOM 712 O O . THR A 1 89 ? 2.855 3.785 -3.941 1.00 97.88 89 THR A O 1
ATOM 715 N N . VAL A 1 90 ? 1.374 5.148 -4.945 1.00 98.44 90 VAL A N 1
ATOM 716 C CA . VAL A 1 90 ? 0.170 4.448 -4.482 1.00 98.44 90 VAL A CA 1
ATOM 717 C C . VAL A 1 90 ? -0.690 4.053 -5.681 1.00 98.44 90 VAL A C 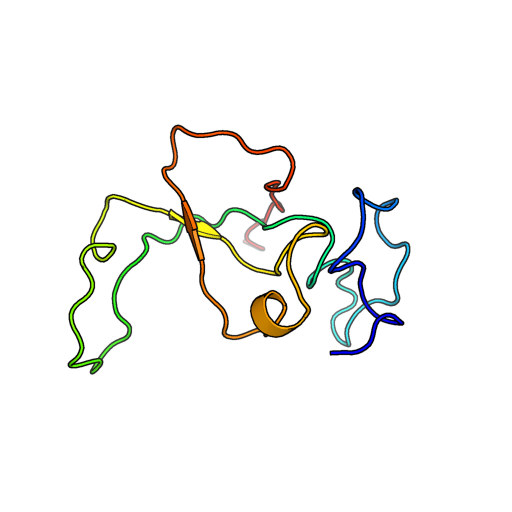1
ATOM 719 O O . VAL A 1 90 ? -1.097 4.901 -6.471 1.00 98.44 90 VAL A O 1
ATOM 722 N N . GLY A 1 91 ? -0.973 2.760 -5.790 1.00 97.88 91 GLY A N 1
ATOM 723 C CA . GLY A 1 91 ? -1.895 2.159 -6.743 1.00 97.88 91 GLY A CA 1
ATOM 724 C C . GLY A 1 91 ? -2.941 1.306 -6.027 1.00 97.88 91 GLY A C 1
ATOM 725 O O . GLY A 1 91 ? -3.309 1.565 -4.879 1.00 97.88 91 GLY A O 1
ATOM 726 N N . PHE A 1 92 ? -3.447 0.285 -6.709 1.00 97.25 92 PHE A N 1
ATOM 727 C CA . PHE A 1 92 ? -4.462 -0.613 -6.168 1.00 97.25 92 PHE A CA 1
ATOM 728 C C . PHE A 1 92 ? -4.417 -1.974 -6.859 1.00 97.25 92 PHE A C 1
ATOM 730 O O . PHE A 1 92 ? -3.888 -2.117 -7.962 1.00 97.25 92 PHE A O 1
ATOM 737 N N . ARG A 1 93 ? -5.056 -2.950 -6.219 1.00 97.56 93 ARG A N 1
ATOM 738 C CA . ARG A 1 93 ? -5.363 -4.264 -6.774 1.00 97.56 93 ARG A CA 1
ATOM 739 C C . ARG A 1 93 ? -6.844 -4.530 -6.582 1.00 97.56 93 ARG A C 1
ATOM 741 O O . ARG A 1 93 ? -7.401 -4.216 -5.533 1.00 97.56 93 ARG A O 1
ATOM 748 N N . THR A 1 94 ? -7.486 -5.095 -7.593 1.00 97.06 94 THR A N 1
ATOM 749 C CA . THR A 1 94 ? -8.895 -5.471 -7.503 1.00 97.06 94 THR A CA 1
ATOM 750 C C . THR A 1 94 ? -9.042 -6.851 -6.877 1.00 97.06 94 THR A C 1
ATOM 752 O O . THR A 1 94 ? -8.183 -7.723 -7.015 1.00 97.06 94 THR A O 1
ATOM 755 N N . VAL A 1 95 ? -10.157 -7.046 -6.185 1.00 96.62 95 VAL A N 1
ATOM 756 C CA . VAL A 1 95 ? -10.576 -8.336 -5.640 1.00 96.62 95 VAL A CA 1
ATOM 757 C C . VAL A 1 95 ? -11.984 -8.634 -6.132 1.00 96.62 95 VAL A C 1
ATOM 759 O O . VAL A 1 95 ? -12.727 -7.721 -6.496 1.00 96.62 95 VAL A O 1
ATOM 762 N N . ARG A 1 96 ? -12.339 -9.915 -6.183 1.00 96.62 96 ARG A N 1
ATOM 763 C CA . ARG A 1 96 ? -13.667 -10.371 -6.584 1.00 96.62 96 ARG A CA 1
ATOM 764 C C . ARG A 1 96 ? -14.071 -11.537 -5.697 1.00 96.62 96 ARG A C 1
ATOM 766 O O . ARG A 1 96 ? -13.304 -12.491 -5.577 1.00 96.62 96 ARG A O 1
ATOM 773 N N . ASP A 1 97 ? -15.274 -11.466 -5.144 1.00 95.69 97 ASP A N 1
ATOM 774 C CA . ASP A 1 97 ? -15.875 -12.587 -4.431 1.00 95.69 97 ASP A CA 1
ATOM 775 C C . ASP A 1 97 ? -16.110 -13.759 -5.386 1.00 95.69 97 ASP A C 1
ATOM 777 O O . ASP A 1 97 ? -16.367 -13.576 -6.580 1.00 95.69 97 ASP A O 1
ATOM 781 N N . LEU A 1 98 ? -15.991 -14.981 -4.872 1.00 92.00 98 LEU A N 1
ATOM 782 C CA . LEU A 1 98 ? -16.175 -16.177 -5.693 1.00 92.00 98 LEU A CA 1
ATOM 783 C C . LEU A 1 98 ? -17.648 -16.561 -5.896 1.00 92.00 98 LEU A C 1
ATOM 785 O O . LEU A 1 98 ? -17.919 -17.326 -6.819 1.00 92.00 98 LEU A O 1
ATOM 789 N N . GLY A 1 99 ? -18.569 -15.956 -5.134 1.00 75.31 99 GLY A N 1
ATOM 790 C CA . GLY A 1 99 ? -19.986 -16.332 -5.121 1.00 75.31 99 GLY A CA 1
ATOM 791 C C . GLY A 1 99 ? -20.251 -17.598 -4.320 1.00 75.31 99 GLY A C 1
ATOM 792 O O . GLY A 1 99 ? -19.394 -18.509 -4.337 1.00 75.31 99 GLY A O 1
#

pLDDT: mean 96.2, std 3.51, range [75.31, 98.56]

Radius of gyration: 14.28 Å; Cα contacts (8 Å, |Δi|>4): 182; chains: 1; bounding box: 36×31×40 Å

Nearest PDB structures (foldseek):
  6qki-assembly1_D  TM=9.223E-01  e=5.774E-04  Chloracidobacterium thermophilum B
  6qki-assembly1_B  TM=8.039E-01  e=4.465E-04  Chloracidobacterium thermophilum B
  6qki-assembly1_C  TM=7.445E-01  e=5.078E-04  Chloracidobacterium thermophilum B
  6o6l-assembly1_D  TM=7.441E-01  e=5.415E-04  Chloracidobacterium thermophilum B
  8qf6-assembly1_D  TM=7.503E-01  e=7.002E-04  Escherichia coli BL21(DE3)

Foldseek 3Di:
DDVQQEAALADAADPWPPHAADPVRDHLQAEAAWAWDPDQPADDPPDPDDDPSHDNAWTWTARHYNNHDCVRRDRPHTDTHGPPDDDRRYDHDDDDDPD

Sol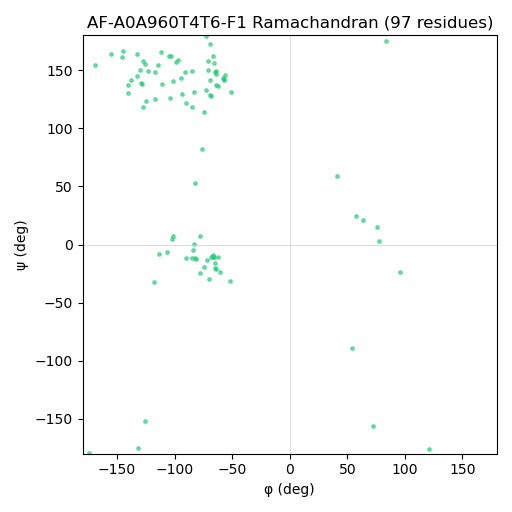vent-accessible surface area (backbone atoms only — not comparable to full-atom values): 5981 Å² total; per-residue (Å²): 126,60,75,80,5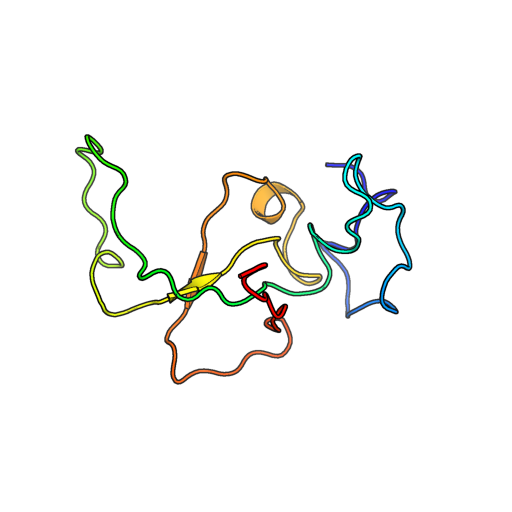2,31,51,38,63,48,94,56,72,68,68,88,66,78,32,65,55,49,101,84,70,48,48,63,70,27,11,37,37,20,28,55,48,95,45,56,27,58,76,60,91,90,61,87,74,87,58,95,62,50,42,95,67,18,29,27,31,34,18,20,18,7,74,39,55,59,75,47,32,35,94,86,40,76,47,72,42,52,80,91,63,86,53,102,48,52,50,70,71,90,83,77,86,86,126

Sequence (99 aa):
ISRYHANYASTGTTAVMAYPANSQGLHDMIGNVWEWTDSWYLSYPGNPKPSPHFGEKYRVVRGGAWMYDGSHCQSAYRNANQPERCYPTVGFRTVRDLG